Protein AF-A0A7U7LA21-F1 (afdb_monomer)

pLDDT: mean 95.75, std 3.9, range [73.94, 98.81]

Structure (mmCIF, N/CA/C/O backbone):
data_AF-A0A7U7LA21-F1
#
_entry.id   AF-A0A7U7LA21-F1
#
loop_
_atom_site.group_PDB
_atom_site.id
_atom_site.type_symbol
_atom_site.label_atom_id
_atom_site.label_alt_id
_atom_site.label_comp_id
_atom_site.label_asym_id
_atom_site.label_entity_id
_atom_site.label_seq_id
_atom_site.pdbx_PDB_ins_code
_atom_site.Cartn_x
_atom_site.Cartn_y
_atom_site.Cartn_z
_atom_site.occupancy
_atom_site.B_iso_or_equiv
_atom_site.auth_seq_id
_atom_site.auth_comp_id
_atom_site.auth_asym_id
_atom_site.auth_atom_id
_atom_site.pdbx_PDB_model_num
ATOM 1 N N . ARG A 1 1 ? -13.953 -7.551 32.494 1.00 73.94 1 ARG A N 1
ATOM 2 C CA . ARG A 1 1 ? -13.844 -6.081 32.403 1.00 73.94 1 ARG A CA 1
ATOM 3 C C . ARG A 1 1 ? -14.775 -5.480 33.440 1.00 73.94 1 ARG A C 1
ATOM 5 O O . ARG A 1 1 ? -15.982 -5.679 33.342 1.00 73.94 1 ARG A O 1
ATOM 12 N N . ARG A 1 2 ? -14.225 -4.837 34.462 1.00 83.94 2 ARG A N 1
ATOM 13 C CA . ARG A 1 2 ? -14.989 -4.090 35.465 1.00 83.94 2 ARG A CA 1
ATOM 14 C C . ARG A 1 2 ? -15.278 -2.688 34.932 1.00 83.94 2 ARG A C 1
ATOM 16 O O . ARG A 1 2 ? -14.557 -2.177 34.071 1.00 83.94 2 ARG A O 1
ATOM 23 N N . LEU A 1 3 ? -16.348 -2.073 35.425 1.00 86.62 3 LEU A N 1
ATOM 24 C CA . LEU A 1 3 ? -16.617 -0.665 35.154 1.00 86.62 3 LEU A CA 1
ATOM 25 C C . LEU A 1 3 ? -15.413 0.166 35.633 1.00 86.62 3 LEU A C 1
ATOM 27 O O . LEU A 1 3 ? -14.955 -0.018 36.757 1.00 86.62 3 LEU A O 1
ATOM 31 N N . GLY A 1 4 ? -14.882 1.029 34.765 1.00 90.00 4 GLY A N 1
ATOM 32 C CA . GLY A 1 4 ? -13.712 1.866 35.065 1.00 90.00 4 GLY A CA 1
ATOM 33 C C . GLY A 1 4 ? -12.345 1.276 34.690 1.00 90.00 4 GLY A C 1
ATOM 34 O O . GLY A 1 4 ? -11.349 1.980 34.803 1.00 90.00 4 GLY A O 1
ATOM 35 N N . GLU A 1 5 ? -12.262 0.033 34.197 1.00 93.94 5 GLU A N 1
ATOM 36 C CA . GLU A 1 5 ? -10.997 -0.515 33.679 1.00 93.94 5 GLU A CA 1
ATOM 37 C C . GLU A 1 5 ? -10.670 0.026 32.274 1.00 93.94 5 GLU A C 1
ATOM 39 O O . GLU A 1 5 ? -11.509 0.015 31.362 1.00 93.94 5 GLU A O 1
ATOM 44 N N . THR A 1 6 ? -9.419 0.448 32.074 1.00 91.62 6 THR A N 1
ATOM 45 C CA . THR A 1 6 ? -8.889 0.838 30.762 1.00 91.62 6 THR A CA 1
ATOM 46 C C . THR A 1 6 ? -8.500 -0.398 29.962 1.00 91.62 6 THR A C 1
ATOM 48 O O . THR A 1 6 ? -7.728 -1.236 30.420 1.00 91.62 6 THR A O 1
ATOM 51 N N . THR A 1 7 ? -8.991 -0.491 28.730 1.00 88.56 7 THR A N 1
ATOM 52 C CA . THR A 1 7 ? -8.501 -1.461 27.748 1.00 88.56 7 THR A CA 1
ATOM 53 C C . THR A 1 7 ? -7.448 -0.772 26.887 1.00 88.56 7 THR A C 1
ATOM 55 O O . THR A 1 7 ? -7.710 0.288 26.326 1.00 88.56 7 THR A O 1
ATOM 58 N N . THR A 1 8 ? -6.248 -1.344 26.795 1.00 90.12 8 THR A N 1
ATOM 59 C CA . THR A 1 8 ? -5.153 -0.779 25.996 1.00 90.12 8 THR A CA 1
ATOM 60 C C . THR A 1 8 ? -4.929 -1.613 24.739 1.00 90.12 8 THR A C 1
ATOM 62 O O . THR A 1 8 ? -4.702 -2.815 24.832 1.00 90.12 8 THR A O 1
ATOM 65 N N . ILE A 1 9 ? -4.947 -0.963 23.574 1.00 90.44 9 ILE A N 1
ATOM 66 C CA . ILE A 1 9 ? -4.607 -1.546 22.269 1.00 90.44 9 ILE A CA 1
ATOM 67 C C . ILE A 1 9 ? -3.359 -0.808 21.770 1.00 90.44 9 ILE A C 1
ATOM 69 O O . ILE A 1 9 ? -3.359 0.422 21.743 1.00 90.44 9 ILE A O 1
ATOM 73 N N . ARG A 1 10 ? -2.278 -1.527 21.434 1.00 90.69 10 ARG A N 1
ATOM 74 C CA . ARG A 1 10 ? -1.000 -0.932 20.992 1.00 90.69 10 ARG A CA 1
ATOM 75 C C . ARG A 1 10 ? -0.553 -1.516 19.654 1.00 90.69 10 ARG A C 1
ATOM 77 O O . ARG A 1 10 ? -0.627 -2.725 19.465 1.00 90.69 10 ARG A O 1
ATOM 84 N N . GLY A 1 11 ? -0.060 -0.652 18.767 1.0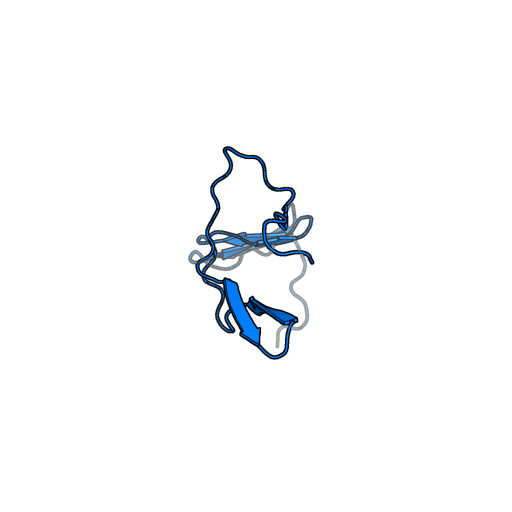0 91.75 11 GLY A N 1
ATOM 85 C CA . GLY A 1 11 ? 0.704 -1.026 17.573 1.00 91.75 11 GLY A CA 1
ATOM 86 C C . GLY A 1 11 ? 2.208 -0.806 17.779 1.00 91.75 11 GLY A C 1
ATOM 87 O O . GLY A 1 11 ? 2.615 -0.230 18.785 1.00 91.75 11 GLY A O 1
ATOM 88 N N . GLY A 1 12 ? 3.029 -1.269 16.832 1.00 94.19 12 GLY A N 1
ATOM 89 C CA . GLY A 1 12 ? 4.497 -1.152 16.884 1.00 94.19 12 GLY A CA 1
ATOM 90 C C . GLY A 1 12 ? 5.097 0.025 16.103 1.00 94.19 12 GLY A C 1
ATOM 91 O O . GLY A 1 12 ? 6.316 0.143 16.041 1.00 94.19 12 GLY A O 1
ATOM 92 N N . LEU A 1 13 ? 4.270 0.862 15.470 1.00 95.56 13 LEU A N 1
ATOM 93 C CA . LEU A 1 13 ? 4.734 2.023 14.709 1.00 95.56 13 LEU A CA 1
ATOM 94 C C . LEU A 1 13 ? 5.330 3.082 15.656 1.00 95.56 13 LEU A C 1
ATOM 96 O O . LEU A 1 13 ? 4.792 3.311 16.739 1.00 95.56 13 LEU A O 1
ATOM 100 N N . ALA A 1 14 ? 6.434 3.717 15.249 1.00 95.94 14 ALA A N 1
ATOM 101 C CA . ALA A 1 14 ? 7.061 4.794 16.016 1.00 95.94 14 ALA A CA 1
ATOM 102 C C . ALA A 1 14 ? 6.093 5.974 16.218 1.00 95.94 14 ALA A C 1
ATOM 104 O O . ALA A 1 14 ? 5.254 6.248 15.362 1.00 95.94 14 ALA A O 1
ATOM 105 N N . ALA A 1 15 ? 6.206 6.667 17.354 1.00 92.94 15 ALA A N 1
ATOM 106 C CA . ALA A 1 15 ? 5.247 7.698 17.762 1.00 92.94 15 ALA A CA 1
ATOM 107 C C . ALA A 1 15 ? 5.217 8.926 16.833 1.00 92.94 15 ALA A C 1
ATOM 109 O O . ALA A 1 15 ? 4.203 9.613 16.756 1.00 92.94 15 ALA A O 1
ATOM 110 N N . ASP A 1 16 ? 6.323 9.198 16.150 1.00 95.25 16 ASP A N 1
ATOM 111 C CA . ASP A 1 16 ? 6.526 10.308 15.220 1.00 95.25 16 ASP A CA 1
ATOM 112 C C . ASP A 1 16 ? 6.320 9.915 13.749 1.00 95.25 16 ASP A C 1
ATOM 114 O O . ASP A 1 16 ? 6.326 10.776 12.867 1.00 95.25 16 ASP A O 1
ATOM 118 N N . ALA A 1 17 ? 6.114 8.629 13.462 1.00 95.56 17 ALA A N 1
ATOM 119 C CA . ALA A 1 17 ? 5.840 8.178 12.110 1.00 95.56 17 ALA A CA 1
ATOM 120 C C . ALA A 1 17 ? 4.414 8.558 11.687 1.00 95.56 17 ALA A C 1
ATOM 122 O O . ALA A 1 17 ? 3.455 8.440 12.453 1.00 95.56 17 ALA A O 1
ATOM 123 N N . ALA A 1 18 ? 4.263 8.976 10.429 1.00 93.50 18 ALA A N 1
ATOM 124 C CA . ALA A 1 18 ? 2.958 9.279 9.859 1.00 93.50 18 ALA A CA 1
ATOM 125 C C . ALA A 1 18 ? 2.048 8.040 9.907 1.00 93.50 18 ALA A C 1
ATOM 127 O O . ALA A 1 18 ? 2.403 6.968 9.415 1.00 93.50 18 ALA A O 1
ATOM 128 N N . ALA A 1 19 ? 0.856 8.202 10.478 1.00 93.44 19 ALA A N 1
ATOM 129 C CA . ALA A 1 19 ? -0.142 7.152 10.609 1.00 93.44 19 ALA A CA 1
ATOM 130 C C . ALA A 1 19 ? -1.512 7.664 10.159 1.00 93.44 19 ALA A C 1
ATOM 132 O O . ALA A 1 19 ? -1.839 8.839 10.315 1.00 93.44 19 ALA A O 1
ATOM 133 N N . SER A 1 20 ? -2.330 6.766 9.622 1.00 93.12 20 SER A N 1
ATOM 134 C CA . SER A 1 20 ? -3.717 7.041 9.262 1.00 93.12 20 SER A CA 1
ATOM 135 C C . SER A 1 20 ? -4.574 5.834 9.607 1.00 93.12 20 SER A C 1
ATOM 137 O O . SER A 1 20 ? -4.143 4.691 9.464 1.00 93.12 20 SER A O 1
ATOM 139 N N . ASN A 1 21 ? -5.803 6.086 10.042 1.00 95.06 21 ASN A N 1
ATOM 140 C CA . ASN A 1 21 ? -6.819 5.062 10.265 1.00 95.06 21 ASN A CA 1
ATOM 141 C C . ASN A 1 21 ? -7.844 4.999 9.121 1.00 95.06 21 ASN A C 1
ATOM 143 O O . ASN A 1 21 ? -8.838 4.295 9.251 1.00 95.06 21 ASN A O 1
ATOM 147 N N . LYS A 1 22 ? -7.614 5.703 8.002 1.00 97.06 22 LYS A N 1
ATOM 148 C CA . LYS A 1 22 ? -8.576 5.828 6.890 1.00 97.06 22 LYS A CA 1
ATOM 149 C C . LYS A 1 22 ? -9.068 4.481 6.346 1.00 97.06 22 LYS A C 1
ATOM 151 O O . LYS A 1 22 ? -10.229 4.367 5.972 1.00 97.06 22 LYS A O 1
ATOM 156 N N . ASN A 1 23 ? -8.200 3.469 6.335 1.00 97.62 23 ASN A N 1
ATOM 157 C CA . ASN A 1 23 ? -8.525 2.126 5.846 1.00 97.62 23 ASN A CA 1
ATOM 158 C C . ASN A 1 23 ? -9.026 1.173 6.938 1.00 97.62 23 ASN A C 1
ATOM 160 O O . ASN A 1 23 ? -9.241 0.001 6.644 1.00 97.62 23 ASN A O 1
ATOM 164 N N . ILE A 1 24 ? -9.170 1.633 8.184 1.00 97.88 24 ILE A N 1
ATOM 165 C CA . ILE A 1 24 ? -9.564 0.802 9.323 1.00 97.88 24 ILE A CA 1
ATOM 166 C C . ILE A 1 24 ? -10.983 1.167 9.750 1.00 97.88 24 ILE A C 1
ATOM 168 O O . ILE A 1 24 ? -11.270 2.322 10.067 1.00 97.88 24 ILE A O 1
ATOM 172 N N . ARG A 1 25 ? -11.865 0.169 9.834 1.00 97.50 25 ARG A N 1
ATOM 173 C CA . ARG A 1 25 ? -13.184 0.305 10.464 1.00 97.50 25 ARG A CA 1
ATOM 174 C C . ARG A 1 25 ? -13.239 -0.548 11.721 1.00 97.50 25 ARG A C 1
ATOM 176 O O . ARG A 1 25 ? -12.824 -1.701 11.702 1.00 97.50 25 ARG A O 1
ATOM 183 N N . THR A 1 26 ? -13.798 0.003 12.792 1.00 97.06 26 THR A N 1
ATOM 184 C CA . THR A 1 26 ? -14.111 -0.753 14.005 1.00 97.06 26 THR A CA 1
ATOM 185 C C . THR A 1 26 ? -15.618 -0.910 14.155 1.00 97.06 26 THR A C 1
ATOM 187 O O . THR A 1 26 ? -16.377 0.031 13.914 1.00 97.06 26 THR A O 1
ATOM 190 N N . VAL A 1 27 ? -16.061 -2.108 14.533 1.00 97.38 27 VAL A N 1
ATOM 191 C CA . VAL A 1 27 ? -17.471 -2.403 14.822 1.00 97.38 27 VAL A CA 1
ATOM 192 C C . VAL A 1 27 ? -17.543 -3.091 16.176 1.00 97.38 27 VAL A C 1
ATOM 194 O O . VAL A 1 27 ? -16.880 -4.097 16.396 1.00 97.38 27 VAL A O 1
ATOM 197 N N . ALA A 1 28 ? -18.335 -2.538 17.094 1.00 96.00 28 ALA A N 1
ATOM 198 C CA . ALA A 1 28 ? -18.581 -3.143 18.397 1.00 96.00 28 ALA A CA 1
ATOM 199 C C . ALA A 1 28 ? -19.960 -3.807 18.395 1.00 96.00 28 ALA A C 1
ATOM 201 O O . ALA A 1 28 ? -20.976 -3.122 18.254 1.00 96.00 28 ALA A O 1
ATOM 202 N N . LYS A 1 29 ? -19.996 -5.132 18.546 1.00 95.44 29 LYS A N 1
ATOM 203 C CA . LYS A 1 29 ? -21.235 -5.918 18.557 1.00 95.44 29 LYS A CA 1
ATOM 204 C C . LYS A 1 29 ? -21.044 -7.191 19.383 1.00 95.44 29 LYS A C 1
ATOM 206 O O . LYS A 1 29 ? -19.971 -7.778 19.361 1.00 95.44 29 LYS A O 1
ATOM 211 N N . ASP A 1 30 ? -22.066 -7.595 20.140 1.00 94.75 30 ASP A N 1
ATOM 212 C CA . ASP A 1 30 ? -22.097 -8.868 20.884 1.00 94.75 30 ASP A CA 1
ATOM 213 C C . ASP A 1 30 ? -20.879 -9.097 21.805 1.00 94.75 30 ASP A C 1
ATOM 215 O O . ASP A 1 30 ? -20.351 -10.200 21.929 1.00 94.75 30 ASP A O 1
ATOM 219 N N . GLY A 1 31 ? -20.399 -8.024 22.445 1.00 90.69 31 GLY A N 1
ATOM 220 C CA . GLY A 1 31 ? -19.234 -8.070 23.337 1.00 90.69 31 GLY A CA 1
ATOM 221 C C . GLY A 1 31 ? -17.883 -8.228 22.629 1.00 90.69 31 GLY A C 1
ATOM 222 O O . GLY A 1 31 ? -16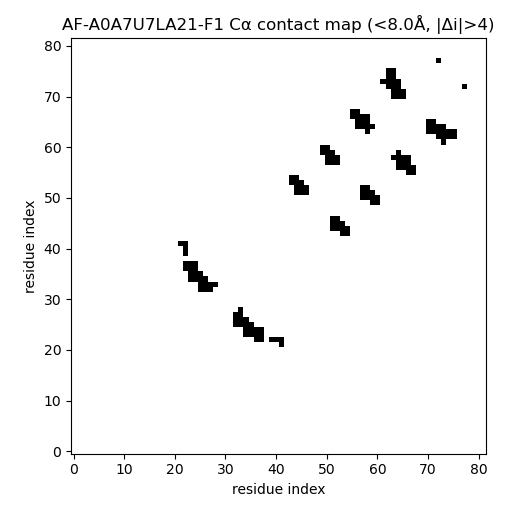.868 -8.385 23.307 1.00 90.69 31 GLY A O 1
ATOM 223 N N . GLN A 1 32 ? -17.855 -8.162 21.298 1.00 92.69 32 GLN A N 1
ATOM 224 C CA . GLN A 1 32 ? -16.660 -8.255 20.463 1.00 92.69 32 GLN A CA 1
ATOM 225 C C . GLN A 1 32 ? -16.379 -6.924 19.754 1.00 92.69 32 GLN A C 1
ATOM 227 O O . GLN A 1 32 ? -17.260 -6.069 19.612 1.00 92.69 32 GLN A O 1
ATOM 232 N N . ILE A 1 33 ? -15.125 -6.747 19.335 1.00 94.81 33 ILE A N 1
ATOM 233 C CA . ILE A 1 33 ? -14.694 -5.639 18.483 1.00 94.81 33 ILE A CA 1
ATOM 234 C C . ILE A 1 33 ? -14.105 -6.247 17.218 1.00 94.81 33 ILE A C 1
ATOM 236 O O . ILE A 1 33 ? -13.026 -6.838 17.267 1.00 94.81 33 ILE A O 1
ATOM 240 N N . ASP A 1 34 ? -14.787 -6.052 16.098 1.00 96.38 34 ASP A N 1
ATOM 241 C CA . ASP A 1 34 ? -14.236 -6.360 14.786 1.00 96.38 34 ASP A CA 1
ATOM 242 C C . ASP A 1 34 ? -13.341 -5.206 14.334 1.00 96.38 34 ASP A C 1
ATOM 244 O O . ASP A 1 34 ? -13.714 -4.031 14.430 1.00 96.38 34 ASP A O 1
ATOM 248 N N . ILE A 1 35 ? -12.160 -5.545 13.822 1.00 96.50 35 ILE A N 1
ATOM 249 C CA . ILE A 1 35 ? -11.236 -4.610 13.179 1.00 96.50 35 ILE A CA 1
ATOM 250 C C . ILE A 1 35 ? -11.157 -5.017 11.715 1.00 96.50 35 ILE A C 1
ATOM 252 O O . ILE A 1 35 ? -10.587 -6.053 11.378 1.00 96.50 35 ILE A O 1
ATOM 256 N N . LEU A 1 36 ? -11.760 -4.205 10.854 1.00 97.69 36 LEU A N 1
ATOM 257 C CA . LEU A 1 36 ? -11.894 -4.486 9.433 1.00 97.69 36 LEU A CA 1
ATOM 258 C C . LEU A 1 36 ? -10.985 -3.570 8.617 1.00 97.69 36 LEU A C 1
ATOM 260 O O . LEU A 1 36 ? -10.763 -2.411 8.980 1.00 97.69 36 LEU A O 1
ATOM 264 N N . LEU A 1 37 ? -10.515 -4.087 7.484 1.00 98.12 37 LEU A N 1
ATOM 265 C CA . LEU A 1 37 ? -9.887 -3.298 6.431 1.00 98.12 37 LEU A CA 1
ATOM 266 C C . LEU A 1 37 ? -10.940 -2.871 5.405 1.00 98.12 37 LEU A C 1
ATOM 268 O O . LEU A 1 37 ? -11.916 -3.582 5.177 1.00 98.12 37 LEU A O 1
ATOM 272 N N . ALA A 1 38 ? -10.744 -1.708 4.790 1.00 98.25 38 ALA A N 1
ATOM 273 C CA . ALA A 1 38 ? -11.491 -1.335 3.596 1.00 98.25 38 ALA A CA 1
ATOM 274 C C . ALA A 1 38 ? -11.143 -2.281 2.432 1.00 98.25 38 ALA A C 1
ATOM 276 O O . ALA A 1 38 ? -9.973 -2.615 2.250 1.00 98.25 38 ALA A O 1
ATOM 277 N N . ASP A 1 39 ? -12.134 -2.649 1.614 1.00 98.06 39 ASP A N 1
ATOM 278 C CA . ASP A 1 39 ? -11.907 -3.466 0.408 1.00 98.06 39 ASP A CA 1
ATOM 279 C C . ASP A 1 39 ? -10.947 -2.775 -0.572 1.00 98.06 39 ASP A C 1
ATOM 281 O O . ASP A 1 39 ? -10.104 -3.413 -1.197 1.00 98.06 39 ASP A O 1
ATOM 285 N N . ASN A 1 40 ? -11.046 -1.444 -0.658 1.00 97.44 40 ASN A N 1
ATOM 286 C CA . ASN A 1 40 ? -10.122 -0.596 -1.398 1.00 97.44 40 ASN A CA 1
ATOM 287 C C . ASN A 1 40 ? -9.218 0.139 -0.410 1.00 97.44 40 ASN A C 1
ATOM 289 O O . ASN A 1 40 ? -9.673 1.029 0.312 1.00 97.44 40 ASN A O 1
ATOM 293 N N . LEU A 1 41 ? -7.938 -0.225 -0.389 1.00 97.75 41 LEU A N 1
ATOM 294 C CA . LEU A 1 41 ? -6.943 0.426 0.454 1.00 97.75 41 LEU A CA 1
ATOM 295 C C . LEU A 1 41 ? -6.417 1.696 -0.217 1.00 97.75 41 LEU A C 1
ATOM 297 O O . LEU A 1 41 ? -5.887 1.645 -1.324 1.00 97.75 41 LEU A O 1
ATOM 301 N N . ASP A 1 42 ? -6.501 2.820 0.489 1.00 96.00 42 ASP A N 1
ATOM 302 C CA . ASP A 1 42 ? -5.847 4.073 0.111 1.00 96.00 42 ASP A CA 1
ATOM 303 C C . ASP A 1 42 ? -4.577 4.258 0.956 1.00 96.00 42 ASP A C 1
ATOM 305 O O . ASP A 1 42 ? -4.645 4.577 2.148 1.00 96.00 42 ASP A O 1
ATOM 309 N N . VAL A 1 43 ? -3.416 3.960 0.372 1.00 96.50 43 VAL A N 1
ATOM 310 C CA . VAL A 1 43 ? -2.112 3.951 1.053 1.00 96.50 43 VAL A CA 1
ATOM 311 C C . VAL A 1 43 ? -1.055 4.656 0.210 1.00 96.50 43 VAL A C 1
ATOM 313 O O . VAL A 1 43 ? -1.071 4.577 -1.012 1.00 96.50 43 VAL A O 1
ATOM 316 N N . THR A 1 44 ? -0.081 5.295 0.860 1.00 95.81 44 THR A N 1
ATOM 317 C CA . THR A 1 44 ? 1.048 5.937 0.160 1.00 95.81 44 THR A CA 1
ATOM 318 C C . THR A 1 44 ? 2.044 4.921 -0.402 1.00 95.81 44 THR A C 1
ATOM 320 O O . THR A 1 44 ? 2.634 5.146 -1.456 1.00 95.81 44 THR A O 1
ATOM 323 N N . SER A 1 45 ? 2.283 3.817 0.316 1.00 96.69 45 SER A N 1
ATOM 324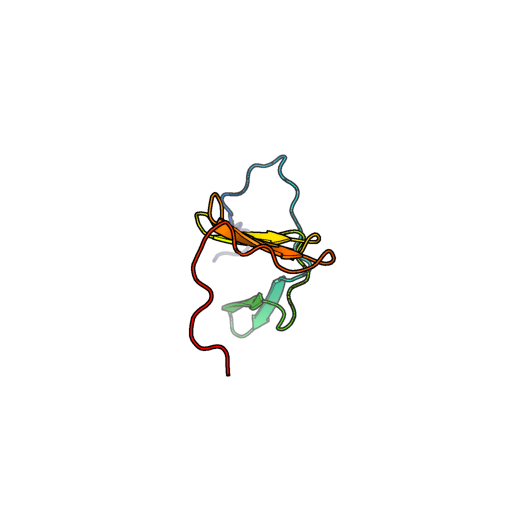 C CA . SER A 1 45 ? 3.188 2.765 -0.147 1.00 96.69 45 SER A CA 1
ATOM 325 C C . SER A 1 45 ? 2.938 1.419 0.530 1.00 96.69 45 SER A C 1
ATOM 327 O O . SER A 1 45 ? 2.476 1.363 1.671 1.00 96.69 45 SER A O 1
ATOM 329 N N . VAL A 1 46 ? 3.309 0.342 -0.160 1.00 97.50 46 VAL A N 1
ATOM 330 C CA . VAL A 1 46 ? 3.403 -1.021 0.367 1.00 97.50 46 VAL A CA 1
ATOM 331 C C . VAL A 1 46 ? 4.807 -1.537 0.079 1.00 97.50 46 VAL A C 1
ATOM 333 O O . VAL A 1 46 ? 5.222 -1.611 -1.077 1.00 97.50 46 VAL A O 1
ATOM 336 N N . LYS A 1 47 ? 5.545 -1.905 1.128 1.00 97.50 47 LYS A N 1
ATOM 337 C CA . LYS A 1 47 ? 6.891 -2.477 1.014 1.00 97.50 47 LYS A 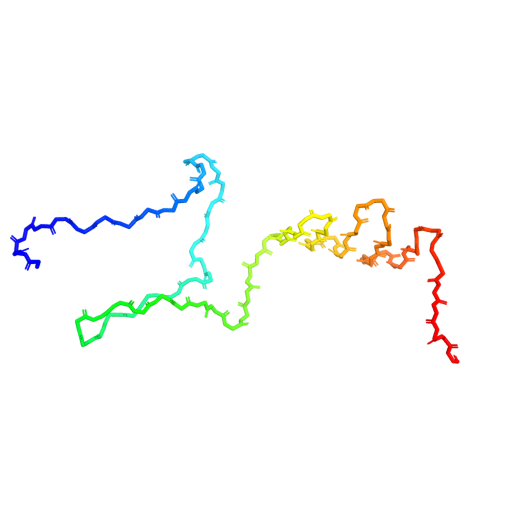CA 1
ATOM 338 C C . LYS A 1 47 ? 6.887 -3.928 1.481 1.00 97.50 47 LYS A C 1
ATOM 340 O O . LYS A 1 47 ? 6.519 -4.206 2.620 1.00 97.50 47 LYS A O 1
ATOM 345 N N . THR A 1 48 ? 7.335 -4.842 0.626 1.00 97.88 48 THR A N 1
ATOM 346 C CA . THR A 1 48 ? 7.415 -6.282 0.911 1.00 97.88 48 THR A CA 1
ATOM 347 C C . THR A 1 48 ? 8.800 -6.808 0.540 1.00 97.88 48 THR A C 1
ATOM 349 O O . THR A 1 48 ? 9.109 -7.100 -0.614 1.00 97.88 48 THR A O 1
ATOM 352 N N . GLY A 1 49 ? 9.689 -6.890 1.534 1.00 97.94 49 GLY A N 1
ATOM 353 C CA . GLY A 1 49 ? 11.094 -7.221 1.291 1.00 97.94 49 GLY A CA 1
ATOM 354 C C . GLY A 1 49 ? 11.744 -6.220 0.327 1.00 97.94 49 GLY A C 1
ATOM 355 O O . GLY A 1 49 ? 11.856 -5.034 0.644 1.00 97.94 49 GLY A O 1
ATOM 356 N N . GLY A 1 50 ? 12.169 -6.705 -0.844 1.00 97.88 50 GLY A N 1
ATOM 357 C CA . GLY A 1 50 ? 12.785 -5.896 -1.903 1.00 97.88 50 GLY A CA 1
ATOM 358 C C . GLY A 1 50 ? 11.802 -5.169 -2.826 1.00 97.88 50 GLY A C 1
ATOM 359 O O . GLY A 1 50 ? 12.254 -4.394 -3.670 1.00 97.88 50 GLY A O 1
ATOM 360 N N . THR A 1 51 ? 10.497 -5.404 -2.687 1.00 98.62 51 THR A N 1
ATOM 361 C CA . THR A 1 51 ? 9.459 -4.817 -3.542 1.00 98.62 51 THR A CA 1
ATOM 362 C C . THR A 1 51 ? 8.840 -3.584 -2.890 1.00 98.62 51 THR A C 1
ATOM 364 O O . THR A 1 51 ? 8.562 -3.584 -1.689 1.00 98.62 51 THR A O 1
ATOM 367 N N . LEU A 1 52 ? 8.595 -2.546 -3.685 1.00 98.62 52 LEU A N 1
ATOM 368 C CA . LEU A 1 52 ? 7.895 -1.326 -3.296 1.00 98.62 52 LEU A CA 1
ATOM 369 C C . LEU A 1 52 ? 6.787 -1.033 -4.312 1.00 98.62 52 LEU A C 1
ATOM 371 O O . LEU A 1 52 ? 7.067 -0.913 -5.500 1.00 98.62 52 LEU A O 1
ATOM 375 N N . LEU A 1 53 ? 5.551 -0.897 -3.840 1.00 98.56 53 LEU A N 1
ATOM 376 C CA . LEU A 1 53 ? 4.441 -0.303 -4.583 1.00 98.56 53 LEU A CA 1
ATOM 377 C C . LEU A 1 53 ? 4.151 1.071 -3.977 1.00 98.56 53 LEU A C 1
ATOM 379 O O . LEU A 1 53 ? 3.926 1.158 -2.770 1.00 98.56 53 LEU A O 1
ATOM 383 N N . ASN A 1 54 ? 4.183 2.132 -4.772 1.00 98.06 54 ASN A N 1
ATOM 384 C CA . ASN A 1 54 ? 3.915 3.504 -4.333 1.00 98.06 54 ASN A CA 1
ATOM 385 C C . ASN A 1 54 ? 3.280 4.320 -5.479 1.00 98.06 54 ASN A C 1
ATOM 387 O O . ASN A 1 54 ? 2.883 3.762 -6.501 1.00 98.06 54 ASN A O 1
ATOM 391 N N . ASN A 1 55 ? 3.211 5.643 -5.316 1.00 97.31 55 ASN A N 1
ATOM 392 C CA . ASN A 1 55 ? 2.669 6.560 -6.325 1.00 97.31 55 ASN A CA 1
ATOM 393 C C . ASN A 1 55 ? 3.412 6.536 -7.674 1.00 97.31 55 ASN A C 1
ATOM 395 O O . ASN A 1 55 ? 2.825 6.917 -8.684 1.00 97.31 55 ASN A O 1
ATOM 399 N N . ASP A 1 56 ? 4.673 6.101 -7.704 1.00 97.12 56 ASP A N 1
ATOM 400 C CA . ASP A 1 56 ? 5.466 6.022 -8.934 1.00 97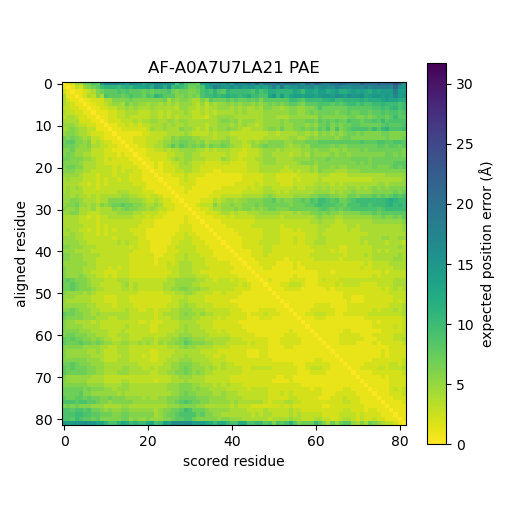.12 56 ASP A CA 1
ATOM 401 C C . ASP A 1 56 ? 5.174 4.724 -9.709 1.00 97.12 56 ASP A C 1
ATOM 403 O O . ASP A 1 56 ? 5.280 4.691 -10.940 1.00 97.12 56 ASP A O 1
ATOM 407 N N . GLY A 1 57 ? 4.780 3.661 -8.996 1.00 98.44 57 GLY A N 1
ATOM 408 C CA . GLY A 1 57 ? 4.429 2.354 -9.541 1.00 98.44 57 GLY A CA 1
ATOM 409 C C . GLY A 1 57 ? 4.986 1.192 -8.715 1.00 98.44 57 GLY A C 1
ATOM 410 O O . GLY A 1 57 ? 5.082 1.259 -7.490 1.00 98.44 57 GLY A O 1
ATOM 411 N N . LEU A 1 58 ? 5.330 0.099 -9.399 1.00 98.75 58 LEU A N 1
ATOM 412 C CA . LEU A 1 58 ? 5.923 -1.111 -8.833 1.00 98.75 58 LEU A CA 1
ATOM 413 C C . LEU A 1 58 ? 7.435 -1.135 -9.081 1.00 98.75 58 LEU A C 1
ATOM 415 O O . LEU A 1 58 ? 7.892 -1.135 -10.224 1.00 98.75 58 LEU A O 1
ATOM 419 N N . HIS A 1 59 ? 8.214 -1.266 -8.015 1.00 98.56 59 HIS A N 1
ATOM 420 C CA . HIS A 1 59 ? 9.669 -1.350 -8.050 1.00 98.56 59 HIS A CA 1
ATOM 421 C C . HIS A 1 59 ? 10.155 -2.621 -7.359 1.00 98.56 59 HIS A C 1
ATOM 423 O O . HIS A 1 59 ? 9.731 -2.925 -6.245 1.00 98.56 59 HIS A O 1
ATOM 429 N N . ILE A 1 60 ? 11.096 -3.334 -7.978 1.00 98.62 60 ILE A N 1
ATOM 430 C CA . ILE A 1 60 ? 11.829 -4.437 -7.350 1.00 98.62 60 ILE A CA 1
ATOM 431 C C . ILE A 1 60 ? 13.293 -4.013 -7.222 1.00 98.62 60 ILE A C 1
ATOM 433 O O . ILE A 1 60 ? 13.947 -3.682 -8.210 1.00 98.62 60 ILE A O 1
ATOM 437 N N . THR A 1 61 ? 13.827 -4.016 -6.001 1.00 98.12 61 THR A N 1
ATOM 438 C CA . THR A 1 61 ? 15.210 -3.595 -5.719 1.00 98.12 61 THR A CA 1
ATOM 439 C C . THR A 1 61 ? 16.207 -4.464 -6.487 1.00 98.12 61 THR A C 1
ATOM 441 O O . THR A 1 61 ? 16.177 -5.690 -6.391 1.00 98.12 61 THR A O 1
ATOM 444 N N . GLY A 1 62 ? 17.089 -3.827 -7.265 1.00 97.50 62 GLY A N 1
ATOM 445 C CA . GLY A 1 62 ? 18.036 -4.516 -8.151 1.00 97.50 62 GLY A CA 1
ATOM 446 C C . GLY A 1 62 ? 17.368 -5.299 -9.289 1.00 97.50 62 GLY A C 1
ATOM 447 O O . GLY A 1 62 ? 18.016 -6.159 -9.890 1.00 97.50 62 GLY A O 1
ATOM 448 N N . GLY A 1 63 ? 16.081 -5.047 -9.545 1.00 97.94 63 GLY A N 1
ATOM 449 C CA . GLY A 1 63 ? 15.200 -5.810 -10.419 1.00 97.94 63 GLY A CA 1
ATOM 450 C C . GLY A 1 63 ? 14.416 -4.968 -11.426 1.00 97.94 63 GLY A C 1
ATOM 451 O O . GLY A 1 63 ? 14.794 -3.831 -11.706 1.00 97.94 63 GLY A O 1
ATOM 452 N N . PRO A 1 64 ? 13.352 -5.549 -12.008 1.00 98.69 64 PRO A N 1
ATOM 453 C CA . PRO A 1 64 ? 12.450 -4.840 -12.902 1.00 98.69 64 PRO A CA 1
ATOM 454 C C . PRO A 1 64 ? 11.635 -3.767 -12.171 1.00 98.69 64 PRO A C 1
ATOM 456 O O . PRO A 1 64 ? 11.455 -3.815 -10.950 1.00 98.69 64 PRO A O 1
ATOM 459 N N . SER A 1 65 ? 11.068 -2.840 -12.937 1.00 98.81 65 SER A N 1
ATOM 460 C CA . SER A 1 65 ? 10.067 -1.891 -12.450 1.00 98.81 65 SER A CA 1
ATOM 461 C C . SER A 1 65 ? 9.001 -1.608 -13.504 1.00 98.81 65 SER A C 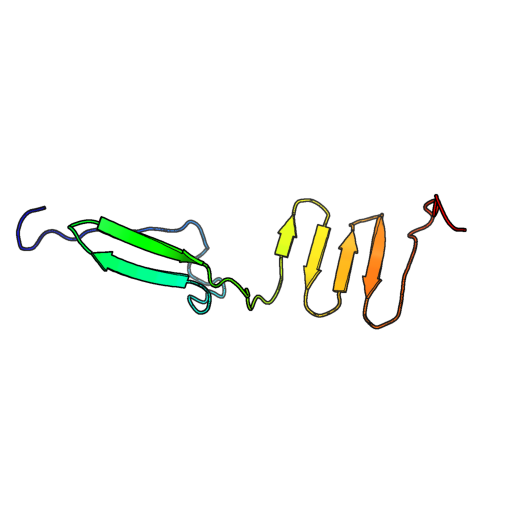1
ATOM 463 O O . SER A 1 65 ? 9.275 -1.645 -14.705 1.00 98.81 65 SER A O 1
ATOM 465 N N . VAL A 1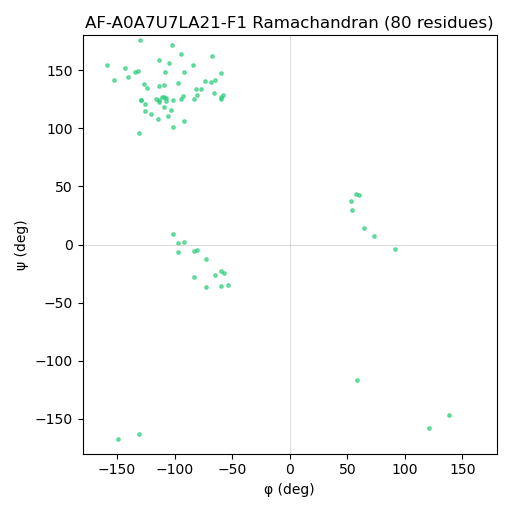 66 ? 7.801 -1.271 -13.041 1.00 98.75 66 VAL A N 1
ATOM 466 C CA . VAL A 1 66 ? 6.674 -0.805 -13.854 1.00 98.75 66 VAL A CA 1
ATOM 467 C C . VAL A 1 66 ? 6.210 0.517 -13.267 1.00 98.75 66 VAL A C 1
ATOM 469 O O . VAL A 1 66 ? 5.745 0.551 -12.131 1.00 98.75 66 VAL A O 1
ATOM 472 N N . THR A 1 67 ? 6.343 1.600 -14.021 1.00 98.62 67 THR A N 1
ATOM 473 C CA . THR A 1 67 ? 5.970 2.950 -13.582 1.00 98.62 67 THR A CA 1
ATOM 474 C C . THR A 1 67 ? 5.100 3.631 -14.630 1.00 98.62 67 THR A C 1
ATOM 476 O O . THR A 1 67 ? 4.901 3.106 -15.728 1.00 98.62 67 THR A O 1
ATOM 479 N N . ALA A 1 68 ? 4.620 4.839 -14.330 1.00 97.81 68 ALA A N 1
ATOM 480 C CA . ALA A 1 68 ? 3.937 5.676 -15.321 1.00 97.81 68 ALA A CA 1
ATOM 481 C C . ALA A 1 68 ? 4.803 5.973 -16.567 1.00 97.81 68 ALA A C 1
ATOM 483 O O . ALA A 1 68 ? 4.269 6.222 -17.644 1.00 97.81 68 ALA A O 1
ATOM 484 N N . GLY A 1 69 ? 6.134 5.924 -16.435 1.00 97.88 69 GLY A N 1
ATOM 485 C CA . GLY A 1 69 ? 7.076 6.106 -17.544 1.00 97.88 69 GLY A CA 1
ATOM 486 C C . GLY A 1 69 ? 7.292 4.860 -18.410 1.00 97.88 69 GLY A C 1
ATOM 487 O O . GLY A 1 69 ? 8.002 4.941 -19.409 1.00 97.88 69 GLY A O 1
ATOM 488 N N . GLY A 1 70 ? 6.711 3.715 -18.041 1.00 98.50 70 GLY A N 1
ATOM 489 C CA . GLY A 1 70 ? 6.815 2.458 -18.779 1.00 98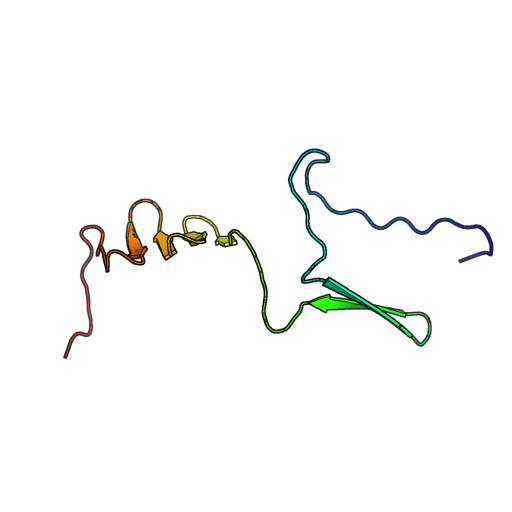.50 70 GLY A CA 1
ATOM 490 C C . GLY A 1 70 ? 7.420 1.316 -17.963 1.00 98.50 70 GLY A C 1
ATOM 491 O O . GLY A 1 70 ? 7.393 1.304 -16.731 1.00 98.50 70 GLY A O 1
ATOM 492 N N . ILE A 1 71 ? 7.948 0.318 -18.674 1.00 98.75 71 ILE A N 1
ATOM 493 C CA . ILE A 1 71 ? 8.479 -0.920 -18.094 1.00 98.75 71 ILE A CA 1
ATOM 494 C C . ILE A 1 71 ? 9.997 -0.943 -18.265 1.00 98.75 71 ILE A C 1
ATOM 496 O O . ILE A 1 71 ? 10.507 -0.836 -19.378 1.00 98.75 71 ILE A O 1
ATOM 500 N N . ASN A 1 72 ? 10.720 -1.143 -17.165 1.00 98.50 72 ASN A N 1
ATOM 501 C CA . ASN A 1 72 ? 12.148 -1.439 -17.176 1.00 98.50 72 ASN A CA 1
ATOM 502 C C . ASN A 1 72 ? 12.355 -2.900 -16.765 1.00 98.50 72 ASN A C 1
ATOM 504 O O . ASN A 1 72 ? 12.035 -3.283 -15.641 1.00 98.50 72 ASN A O 1
ATOM 508 N N . ALA A 1 73 ? 12.919 -3.717 -17.656 1.00 98.50 73 ALA A N 1
ATOM 509 C CA . ALA A 1 73 ? 13.173 -5.133 -17.390 1.00 98.50 73 ALA A CA 1
ATOM 510 C C . ALA A 1 73 ? 14.333 -5.381 -16.407 1.00 98.50 73 ALA A C 1
ATOM 512 O O . ALA A 1 73 ? 14.516 -6.505 -15.943 1.00 98.50 73 ALA A O 1
ATOM 513 N N . GLY A 1 74 ? 15.150 -4.370 -16.097 1.00 98.00 74 GLY A N 1
ATOM 514 C CA . GLY A 1 74 ? 16.265 -4.503 -15.158 1.00 98.00 74 GLY A CA 1
ATOM 515 C C . GLY A 1 74 ? 17.262 -5.590 -15.573 1.00 98.00 74 GLY A C 1
ATOM 516 O O . GLY A 1 74 ? 17.653 -6.409 -14.738 1.00 98.00 74 GLY A O 1
ATOM 517 N N . ASN A 1 75 ? 17.610 -5.639 -16.867 1.00 97.94 75 ASN A N 1
ATOM 518 C CA . ASN A 1 75 ? 18.495 -6.638 -17.486 1.00 97.94 75 ASN A CA 1
ATOM 519 C C . ASN A 1 75 ? 18.083 -8.100 -17.2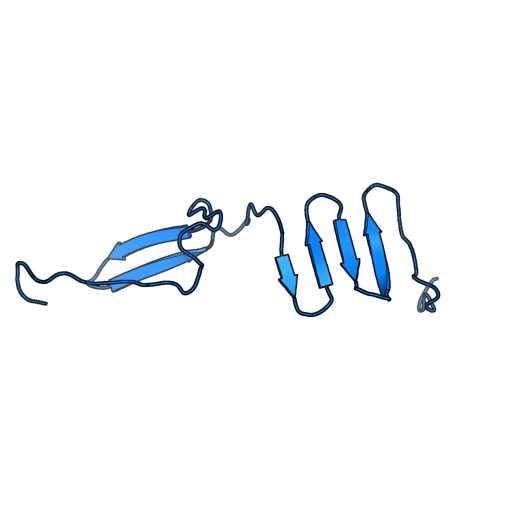34 1.00 97.94 75 ASN A C 1
ATOM 521 O O . ASN A 1 75 ? 18.930 -8.991 -17.168 1.00 97.94 75 ASN A O 1
ATOM 525 N N . ARG A 1 76 ? 16.783 -8.357 -17.065 1.00 98.00 76 ARG A N 1
ATOM 526 C CA . ARG A 1 76 ? 16.230 -9.709 -16.936 1.00 98.00 76 ARG A CA 1
ATOM 527 C C . ARG A 1 76 ? 15.523 -10.124 -18.213 1.00 98.00 76 ARG A C 1
ATOM 529 O O . ARG A 1 76 ? 15.062 -9.293 -18.990 1.00 98.00 76 ARG A O 1
ATOM 536 N N . VAL A 1 77 ? 15.431 -11.435 -18.398 1.00 97.81 77 VAL A N 1
ATOM 537 C CA . VAL A 1 77 ? 14.666 -12.038 -19.487 1.00 97.81 77 VAL A CA 1
ATOM 538 C C . VAL A 1 77 ? 13.182 -11.750 -19.278 1.00 97.81 77 VAL A C 1
ATOM 540 O O . VAL A 1 77 ? 12.646 -12.008 -18.201 1.00 97.81 77 VAL A O 1
ATOM 543 N N . ILE A 1 78 ? 12.522 -11.263 -20.328 1.00 97.81 78 ILE A N 1
ATOM 544 C CA . ILE A 1 78 ? 11.062 -11.267 -20.430 1.00 97.81 78 ILE A CA 1
ATOM 545 C C . ILE A 1 78 ? 10.687 -12.562 -21.153 1.00 97.81 78 ILE A C 1
ATOM 547 O O . ILE A 1 78 ? 10.944 -12.706 -22.346 1.00 97.81 78 ILE A O 1
ATOM 551 N N . SER A 1 79 ? 10.156 -13.536 -20.418 1.00 97.56 79 SER A N 1
ATOM 552 C CA . SER A 1 79 ? 9.721 -14.821 -20.971 1.00 97.56 79 SER A CA 1
ATOM 553 C C . SER A 1 79 ? 8.230 -14.809 -21.317 1.00 97.56 79 SER A C 1
ATOM 555 O O . SER A 1 79 ? 7.484 -13.958 -20.837 1.00 97.56 79 SER A O 1
ATOM 557 N N . ASN A 1 80 ? 7.792 -15.780 -22.128 1.00 96.88 80 ASN A N 1
ATOM 558 C CA . ASN A 1 80 ? 6.385 -15.987 -22.502 1.00 96.88 80 ASN A CA 1
ATOM 559 C C . ASN A 1 80 ? 5.738 -14.791 -23.235 1.00 96.88 80 ASN A C 1
ATOM 561 O O . ASN A 1 80 ? 4.596 -14.435 -22.955 1.00 96.88 80 ASN A O 1
ATOM 565 N N . VAL A 1 81 ? 6.467 -14.182 -24.177 1.00 96.62 81 VAL A N 1
ATOM 566 C CA . VAL A 1 81 ? 5.931 -13.183 -25.120 1.00 96.62 81 VAL A CA 1
ATOM 567 C C . VAL A 1 81 ? 5.500 -13.904 -26.401 1.00 96.62 81 VAL A C 1
ATOM 569 O O . VAL A 1 81 ? 6.290 -14.679 -26.942 1.00 96.62 81 VAL A O 1
ATOM 572 N N . GLY A 1 82 ? 4.256 -13.686 -26.840 1.00 91.00 82 GLY A N 1
ATOM 573 C CA . GLY A 1 82 ? 3.658 -14.284 -28.043 1.00 91.00 82 GLY A CA 1
ATOM 574 C C . GLY A 1 82 ? 3.467 -13.300 -29.185 1.00 91.00 82 GLY A C 1
ATOM 575 O O . GLY A 1 82 ? 3.596 -12.079 -28.939 1.00 91.00 82 GLY A O 1
#

Solvent-accessible surface area (backbone atoms only — not comparable to full-atom values): 5640 Å² total; per-residue (Å²): 138,62,91,89,64,85,84,88,85,85,81,88,72,60,93,86,55,92,79,81,61,89,38,56,46,79,46,81,56,97,95,43,73,50,80,41,72,47,95,71,74,82,72,74,64,51,76,60,91,60,33,38,39,42,90,63,33,42,39,34,69,98,39,37,35,42,38,89,94,44,77,42,56,53,94,50,88,83,76,94,80,130

Nearest PDB structures (foldseek):
  4lgo-assembly1_B  TM=7.226E-01  e=1.245E-05  Bartonella quintana
  3d9x-assembly1_B  TM=6.846E-01  e=2.615E-05  Bartonella henselae
  3wpr-assembly1_B  TM=5.494E-01  e=4.854E-05  Acinetobacter sp. Tol 5
  3wpr-assembly1_C  TM=5.453E-01  e=4.854E-05  Acinetobacter sp. Tol 5
  8glv-assembly1_6T  TM=1.125E-01  e=2.597E+00  Chlamydomonas reinhardtii

Organism: Salmonella enterica (NCBI:txid28901)

Sequence (82 aa):
RRLGETTTIRGGLAADAAASNKNIRTVAKDGQIDILLADNLDVTSVKTGGTLLNNDGLHITGGPSVTAGGINAGNRVISNVG

Secondary structure (DSSP, 8-state):
--TTPPP-----S-TTS----TTEEEEEETTEEEEEE-SS---SEEEETTEEEETTEEEETTS-EEETTEEE-TT-------

Foldseek 3Di:
DDPPDDDDDDDDDDPPDDDDCVQWDWDDDPNDIDTDGHPDDDDQWDDDPQWIAHQQGIDGHCAWTQGPVGTDGSPDDDPDDD

Mean predicted aligned error: 4.02 Å

Radius of gyration: 20.25 Å; Cα contacts (8 Å, |Δi|>4): 78; chains: 1; bounding box: 41×26×64 Å